Protein AF-A0A8H7WMB4-F1 (afdb_monomer_lite)

Foldseek 3Di:
DDDDDPDDDPDDDDVVNVLVVLLCVQCVDPLNVVVVVVQPVPDQVPRLQHPLQVSQLSSLLQVQDQPDPQFDQDPNDGHHSLRSSQVSSVVSSVVPDDVPDDDDPSSGDDSVNSVVVVVVVCVSCPPHPVNCSRPNDPPPPPCVVVVVPPDDDDDDDDD

pLDDT: mean 74.56, std 19.63, range [31.69, 94.5]

Structure (mmCIF, N/CA/C/O backbone):
data_AF-A0A8H7WMB4-F1
#
_entry.id   AF-A0A8H7WMB4-F1
#
loop_
_atom_site.group_PDB
_atom_site.id
_atom_site.type_symbol
_atom_site.label_atom_id
_atom_site.label_alt_id
_atom_site.label_comp_id
_atom_site.label_asym_id
_atom_site.label_entity_id
_atom_site.label_seq_id
_atom_site.pdbx_PDB_ins_code
_atom_site.Cartn_x
_atom_site.Cartn_y
_atom_site.Cartn_z
_atom_site.occupancy
_atom_site.B_iso_or_equiv
_atom_site.auth_seq_id
_atom_site.auth_comp_id
_atom_site.auth_asym_id
_atom_site.auth_atom_id
_atom_site.pdbx_PDB_model_num
ATOM 1 N N . MET A 1 1 ? -9.852 25.468 -0.067 1.00 38.12 1 MET A N 1
ATOM 2 C CA . MET A 1 1 ? -10.036 25.075 -1.476 1.00 38.12 1 MET A CA 1
ATOM 3 C C . MET A 1 1 ? -10.791 23.767 -1.435 1.00 38.12 1 MET A C 1
ATOM 5 O O . MET A 1 1 ? -10.213 22.753 -1.081 1.00 38.12 1 MET A O 1
ATOM 9 N N . VAL A 1 2 ? -12.114 23.861 -1.551 1.00 36.38 2 VAL A N 1
ATOM 10 C CA . VAL A 1 2 ? -13.023 22.717 -1.484 1.00 36.38 2 VAL A CA 1
ATOM 11 C C . VAL A 1 2 ? -13.205 22.252 -2.921 1.00 36.38 2 VAL A C 1
ATOM 13 O O . VAL A 1 2 ? -13.911 22.902 -3.688 1.00 36.38 2 VAL A O 1
ATOM 16 N N . ASP A 1 3 ? -12.474 21.217 -3.329 1.00 41.56 3 ASP A N 1
ATOM 17 C CA . ASP A 1 3 ? -12.701 20.645 -4.652 1.00 41.56 3 ASP A CA 1
ATOM 18 C C . ASP A 1 3 ? -14.113 20.067 -4.678 1.00 41.56 3 ASP A C 1
ATOM 20 O O . ASP A 1 3 ? -14.533 19.308 -3.802 1.00 41.56 3 ASP A O 1
ATOM 24 N N . SER A 1 4 ? -14.885 20.567 -5.636 1.00 46.41 4 SER A N 1
ATOM 25 C CA . SER A 1 4 ? -16.302 20.284 -5.785 1.00 46.41 4 SER A CA 1
ATOM 26 C C . SER A 1 4 ? -16.500 18.791 -6.019 1.00 46.41 4 SER A C 1
ATOM 28 O O . SER A 1 4 ? -15.896 18.223 -6.927 1.00 46.41 4 SER A O 1
ATOM 30 N N . LEU A 1 5 ? -17.369 18.161 -5.221 1.00 51.50 5 LEU A N 1
ATOM 31 C CA . LEU A 1 5 ? -17.920 16.851 -5.564 1.00 51.50 5 LEU A CA 1
ATOM 32 C C . LEU A 1 5 ? -18.463 16.929 -7.005 1.00 51.50 5 LEU A C 1
ATOM 34 O O . LEU A 1 5 ? -19.188 17.885 -7.309 1.00 51.50 5 LEU A O 1
ATOM 38 N N . PRO A 1 6 ? -18.114 15.992 -7.904 1.00 48.75 6 PRO A N 1
ATOM 39 C CA . PRO A 1 6 ? -18.623 16.021 -9.265 1.00 48.75 6 PRO A CA 1
ATOM 40 C C . PRO A 1 6 ? -20.156 15.962 -9.252 1.00 48.75 6 PRO A C 1
ATOM 42 O O . PRO A 1 6 ? -20.776 15.192 -8.516 1.00 48.75 6 PRO A O 1
ATOM 45 N N . SER A 1 7 ? -20.752 16.866 -10.030 1.00 48.06 7 SER A N 1
ATOM 46 C CA . SER A 1 7 ? -22.182 17.165 -10.035 1.00 48.06 7 SER A CA 1
ATOM 47 C C . SER A 1 7 ? -23.039 15.932 -10.344 1.00 48.06 7 SER A C 1
ATOM 49 O O . SER A 1 7 ? -22.764 15.172 -11.273 1.00 48.06 7 SER A O 1
ATOM 51 N N . ILE A 1 8 ? -24.097 15.771 -9.550 1.00 46.72 8 ILE A N 1
ATOM 52 C CA . ILE A 1 8 ? -25.089 14.691 -9.564 1.00 46.72 8 ILE A CA 1
ATOM 53 C C . ILE A 1 8 ? -25.944 14.692 -10.841 1.00 46.72 8 ILE A C 1
ATOM 55 O O . ILE A 1 8 ? -27.116 15.051 -10.825 1.00 46.72 8 ILE A O 1
ATOM 59 N N . ASN A 1 9 ? -25.387 14.230 -11.957 1.00 44.47 9 ASN A N 1
ATOM 60 C CA . ASN A 1 9 ? -26.158 13.973 -13.174 1.00 44.47 9 ASN A CA 1
ATOM 61 C C . ASN A 1 9 ? -26.518 12.489 -13.295 1.00 44.47 9 ASN A C 1
ATOM 63 O O . ASN A 1 9 ? -25.970 11.798 -14.141 1.00 44.47 9 ASN A O 1
ATOM 67 N N . GLY A 1 10 ? -27.436 12.012 -12.445 1.00 51.31 10 GLY A N 1
ATOM 68 C CA . GLY A 1 10 ? -28.376 10.904 -12.715 1.00 51.31 10 GLY A CA 1
ATOM 69 C C . GLY A 1 10 ? -27.871 9.561 -13.275 1.00 51.31 10 GLY A C 1
ATOM 70 O O . GLY A 1 10 ? -28.698 8.742 -13.664 1.00 51.31 10 GLY A O 1
ATOM 71 N N . GLN A 1 11 ? -26.568 9.309 -13.343 1.00 44.34 11 GLN A N 1
ATOM 72 C CA . GLN A 1 11 ? -25.964 8.060 -13.800 1.00 44.34 11 GLN A CA 1
ATOM 73 C C . GLN A 1 11 ? -25.284 7.422 -12.589 1.00 44.34 11 GLN A C 1
ATOM 75 O O . GLN A 1 11 ? -24.492 8.071 -11.908 1.00 44.34 11 GLN A O 1
ATOM 80 N N . GLY A 1 12 ? -25.647 6.179 -12.265 1.00 46.88 12 GLY A N 1
ATOM 81 C CA . GLY A 1 12 ? -25.029 5.459 -11.155 1.00 46.88 12 GLY A CA 1
ATOM 82 C C . GLY A 1 12 ? -23.519 5.362 -11.365 1.00 46.88 12 GLY A C 1
ATOM 83 O O . GLY A 1 12 ? -23.076 4.973 -12.442 1.00 46.88 12 GLY A O 1
ATOM 84 N N . TYR A 1 13 ? -22.734 5.721 -10.349 1.00 50.34 13 TYR A N 1
ATOM 85 C CA . TYR A 1 13 ? -21.289 5.510 -10.375 1.00 50.34 13 TYR A CA 1
ATOM 86 C C . TYR A 1 13 ? -21.004 4.015 -10.532 1.00 50.34 13 TYR A C 1
ATOM 88 O O . TYR A 1 13 ? -21.548 3.199 -9.779 1.00 50.34 13 TYR A O 1
ATOM 96 N N . SER A 1 14 ? -20.147 3.637 -11.483 1.00 65.44 14 SER A N 1
ATOM 97 C CA . SER A 1 14 ? -19.627 2.273 -11.487 1.00 65.44 14 SER A CA 1
ATOM 98 C C . SER A 1 14 ? -18.733 2.090 -10.252 1.00 65.44 14 SER A C 1
ATOM 100 O O . SER A 1 14 ? -18.120 3.043 -9.763 1.00 65.44 14 SER A O 1
ATOM 102 N N . MET A 1 15 ? -18.627 0.867 -9.719 1.00 56.16 15 MET A N 1
ATOM 103 C CA . MET A 1 15 ? -17.720 0.613 -8.585 1.00 56.16 15 MET A CA 1
ATOM 104 C C . MET A 1 15 ? -16.272 1.024 -8.903 1.00 56.16 15 MET A C 1
ATOM 106 O O . MET A 1 15 ? -15.549 1.451 -8.008 1.00 56.16 15 MET A O 1
ATOM 110 N N . GLN A 1 16 ? -15.868 0.956 -10.176 1.00 62.78 16 GLN A N 1
ATOM 111 C CA . GLN A 1 16 ? -14.539 1.361 -10.637 1.00 62.78 16 GLN A CA 1
ATOM 112 C C . GLN A 1 16 ? -14.324 2.880 -10.513 1.00 62.78 16 GLN A C 1
ATOM 114 O O . GLN A 1 16 ? -13.263 3.319 -10.053 1.00 62.78 16 GLN A O 1
ATOM 119 N N . ASP A 1 17 ? -15.347 3.684 -10.812 1.00 70.00 17 ASP A N 1
ATOM 120 C CA . ASP A 1 17 ? -15.293 5.146 -10.672 1.00 70.00 17 ASP A CA 1
ATOM 121 C C . ASP A 1 17 ? -15.145 5.554 -9.200 1.00 70.00 17 ASP A C 1
ATOM 123 O O . ASP A 1 17 ? -14.322 6.404 -8.855 1.00 70.00 17 ASP A O 1
ATOM 127 N N . MET A 1 18 ? -15.868 4.873 -8.303 1.00 72.75 18 MET A N 1
ATOM 128 C CA . MET A 1 18 ? -15.763 5.099 -6.859 1.00 72.75 18 MET A CA 1
ATOM 129 C C . MET A 1 18 ? -14.394 4.709 -6.292 1.00 72.75 18 MET A C 1
ATOM 131 O O . MET A 1 18 ? -13.856 5.422 -5.438 1.00 72.75 18 MET A O 1
ATOM 135 N N . THR A 1 19 ? -13.804 3.604 -6.759 1.00 76.75 19 THR A N 1
ATOM 136 C CA . THR A 1 19 ? -12.452 3.207 -6.331 1.00 76.75 19 THR A CA 1
ATOM 137 C C . THR A 1 19 ? -11.389 4.190 -6.803 1.00 76.75 19 THR A C 1
ATOM 139 O O . THR A 1 19 ? -10.479 4.506 -6.039 1.00 76.75 19 THR A O 1
ATOM 142 N N . THR A 1 20 ? -11.537 4.730 -8.016 1.00 80.94 20 THR A N 1
ATOM 143 C CA . THR A 1 20 ? -10.612 5.722 -8.581 1.00 80.94 20 THR A CA 1
ATOM 144 C C . THR A 1 20 ? -10.664 7.027 -7.792 1.00 80.94 20 THR A C 1
ATOM 146 O O . THR A 1 20 ? -9.636 7.498 -7.315 1.00 80.94 20 THR A O 1
ATOM 149 N N . TYR A 1 21 ? -11.866 7.549 -7.533 1.00 81.44 21 TYR A N 1
ATOM 150 C CA . TYR A 1 21 ? -12.043 8.752 -6.715 1.00 81.44 21 TYR A CA 1
ATOM 151 C C . TYR A 1 21 ? -11.465 8.596 -5.298 1.00 81.44 21 TYR A C 1
ATOM 153 O O . TYR A 1 21 ? -10.800 9.489 -4.765 1.00 81.44 21 TYR A O 1
ATOM 161 N N . THR A 1 22 ? -11.698 7.437 -4.679 1.00 83.94 22 THR A N 1
ATOM 162 C CA . THR A 1 22 ? -11.192 7.148 -3.331 1.00 83.94 22 THR A CA 1
ATOM 163 C C . THR A 1 22 ? -9.667 7.041 -3.324 1.00 83.94 22 THR A C 1
ATOM 165 O O . THR A 1 22 ? -9.019 7.565 -2.417 1.00 83.94 22 THR A O 1
ATOM 168 N N . TYR A 1 23 ? -9.084 6.417 -4.352 1.00 88.81 23 TYR A N 1
ATOM 169 C CA . TYR A 1 23 ? -7.637 6.362 -4.551 1.00 88.81 23 TYR A CA 1
ATOM 170 C C . TYR A 1 23 ? -7.034 7.769 -4.634 1.00 88.81 23 TYR A C 1
ATOM 172 O O . TYR A 1 23 ? -6.122 8.081 -3.867 1.00 88.81 23 TYR A O 1
ATOM 180 N N . ASP A 1 24 ? -7.586 8.634 -5.488 1.00 87.44 24 ASP A N 1
ATOM 181 C CA . ASP A 1 24 ? -7.106 10.008 -5.662 1.00 87.44 24 ASP A CA 1
ATOM 182 C C . ASP A 1 24 ? -7.226 10.813 -4.362 1.00 87.44 24 ASP A C 1
ATOM 184 O O . ASP A 1 24 ? -6.305 11.538 -3.984 1.00 87.44 24 ASP A O 1
ATOM 188 N N . THR A 1 25 ? -8.312 10.616 -3.610 1.00 87.94 25 THR A N 1
ATOM 189 C CA . THR A 1 25 ? -8.517 11.252 -2.300 1.00 87.94 25 THR A CA 1
ATOM 190 C C . THR A 1 25 ? -7.464 10.814 -1.275 1.00 87.94 25 THR A C 1
ATOM 192 O O . THR A 1 25 ? -6.919 11.643 -0.543 1.00 87.94 25 THR A O 1
ATOM 195 N N . ILE A 1 26 ? -7.140 9.518 -1.212 1.00 87.56 26 ILE A N 1
ATOM 196 C CA . ILE A 1 26 ? -6.126 8.987 -0.288 1.00 87.56 26 ILE A CA 1
ATOM 197 C C . ILE A 1 26 ? -4.739 9.504 -0.666 1.00 87.56 26 ILE A C 1
ATOM 199 O O . ILE A 1 26 ? -4.020 10.016 0.197 1.00 87.56 26 ILE A O 1
ATOM 203 N N . VAL A 1 27 ? -4.372 9.397 -1.945 1.00 88.56 27 VAL A N 1
ATOM 204 C CA . VAL A 1 27 ? -3.054 9.800 -2.452 1.00 88.56 27 VAL A CA 1
ATOM 205 C C . VAL A 1 27 ? -2.863 11.319 -2.373 1.00 88.56 27 VAL A C 1
ATOM 207 O O . VAL A 1 27 ? -1.770 11.796 -2.067 1.00 88.56 27 VAL A O 1
ATOM 210 N N . GLY A 1 28 ? -3.936 12.084 -2.569 1.00 88.19 28 GLY A N 1
ATOM 211 C CA . GLY A 1 28 ? -3.973 13.537 -2.419 1.00 88.19 28 GLY A CA 1
ATOM 212 C C . GLY A 1 28 ? -3.975 14.030 -0.968 1.00 88.19 28 GLY A C 1
ATOM 213 O O . GLY A 1 28 ? -3.791 15.222 -0.728 1.00 88.19 28 GLY A O 1
ATOM 214 N N . SER A 1 29 ? -4.166 13.150 0.019 1.00 88.75 29 SER A N 1
ATOM 215 C CA . SER A 1 29 ? -4.256 13.568 1.418 1.00 88.75 29 SER A CA 1
ATOM 216 C C . SER A 1 29 ? -2.905 14.048 1.970 1.00 88.75 29 SER A C 1
ATOM 218 O O . SER A 1 29 ? -1.866 13.412 1.787 1.00 88.75 29 SER A O 1
ATOM 220 N N . ILE A 1 30 ? -2.925 15.149 2.730 1.00 89.62 30 ILE A N 1
ATOM 221 C CA . ILE A 1 30 ? -1.750 15.687 3.441 1.00 89.62 30 ILE A CA 1
ATOM 222 C C . ILE A 1 30 ? -0.984 14.622 4.250 1.00 89.62 30 ILE A C 1
ATOM 224 O O . ILE A 1 30 ? 0.243 14.568 4.121 1.00 89.62 30 ILE A O 1
ATOM 228 N N . PRO A 1 31 ? -1.629 13.758 5.068 1.00 89.62 31 PRO A N 1
ATOM 229 C CA . PRO A 1 31 ? -0.896 12.736 5.815 1.00 89.62 31 PRO A CA 1
ATOM 230 C C . PRO A 1 31 ? -0.169 11.742 4.901 1.00 89.62 31 PRO A C 1
ATOM 232 O O . PRO A 1 31 ? 0.976 11.384 5.187 1.00 89.62 31 PRO A O 1
ATOM 235 N N . TYR A 1 32 ? -0.785 11.332 3.789 1.00 90.12 32 TYR A N 1
ATOM 236 C CA . TYR A 1 32 ? -0.158 10.409 2.846 1.00 90.12 32 TYR A CA 1
ATOM 237 C C . TYR A 1 32 ? 0.996 11.061 2.083 1.00 90.12 32 TYR A C 1
ATOM 239 O O . TYR A 1 32 ? 2.075 10.478 1.989 1.00 90.12 32 TYR A O 1
ATOM 247 N N . GLN A 1 33 ? 0.826 12.296 1.609 1.00 90.94 33 GLN A N 1
ATOM 248 C CA . GLN A 1 33 ? 1.901 13.038 0.948 1.00 90.94 33 GLN A CA 1
ATOM 249 C C . GLN A 1 33 ? 3.098 13.241 1.881 1.00 90.94 33 GLN A C 1
ATOM 251 O O . GLN A 1 33 ? 4.233 12.968 1.498 1.00 90.94 33 GLN A O 1
ATOM 256 N N . ALA A 1 34 ? 2.865 13.639 3.136 1.00 89.75 34 ALA A N 1
ATOM 257 C CA . ALA A 1 34 ? 3.930 13.788 4.126 1.00 89.75 34 ALA A CA 1
ATOM 258 C C . ALA A 1 34 ? 4.659 12.462 4.403 1.00 89.75 34 ALA A C 1
ATOM 260 O O . ALA A 1 34 ? 5.878 12.450 4.593 1.00 89.75 34 ALA A O 1
ATOM 261 N N . TYR A 1 35 ? 3.926 11.346 4.415 1.00 90.69 35 TYR A N 1
ATOM 262 C CA . TYR A 1 35 ? 4.496 10.007 4.508 1.00 90.69 35 TYR A CA 1
ATOM 263 C C . TYR A 1 35 ? 5.382 9.67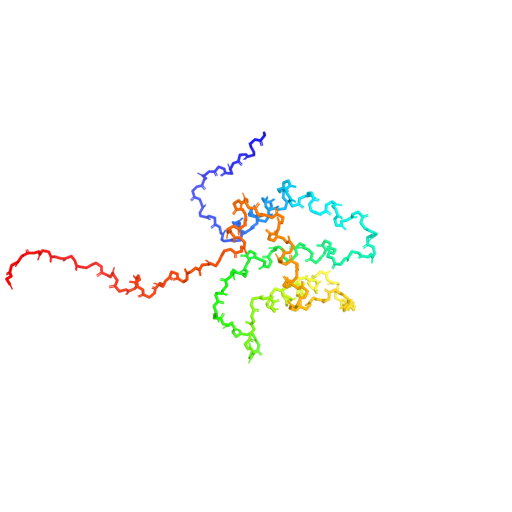5 3.295 1.00 90.69 35 TYR A C 1
ATOM 265 O O . TYR A 1 35 ? 6.548 9.313 3.485 1.00 90.69 35 TYR A O 1
ATOM 273 N N . ARG A 1 36 ? 4.878 9.871 2.067 1.00 90.81 36 ARG A N 1
ATOM 274 C CA . ARG A 1 36 ? 5.627 9.615 0.826 1.00 90.81 36 ARG A CA 1
ATOM 275 C C . ARG A 1 36 ? 6.874 10.485 0.725 1.00 90.81 36 ARG A C 1
ATOM 277 O O . ARG A 1 36 ? 7.941 9.952 0.452 1.00 90.81 36 ARG A O 1
ATOM 284 N N . THR A 1 37 ? 6.801 11.773 1.058 1.00 88.75 37 THR A N 1
ATOM 285 C CA . THR A 1 37 ? 7.969 12.673 1.056 1.00 88.75 37 THR A CA 1
ATOM 286 C C . THR A 1 37 ? 9.077 12.185 1.991 1.00 88.75 37 THR A C 1
ATOM 288 O O . THR A 1 37 ? 10.247 12.197 1.619 1.00 88.75 37 THR A O 1
ATOM 291 N N . ARG A 1 38 ? 8.732 11.693 3.190 1.00 84.88 38 ARG A N 1
ATOM 292 C CA . ARG A 1 38 ? 9.713 11.143 4.150 1.00 84.88 38 ARG A CA 1
ATOM 293 C C . ARG A 1 38 ? 10.295 9.797 3.718 1.00 84.88 38 ARG A C 1
ATOM 295 O O . ARG A 1 38 ? 11.374 9.427 4.170 1.00 84.88 38 ARG A O 1
ATOM 302 N N . HIS A 1 39 ? 9.555 9.020 2.931 1.00 79.25 39 HIS A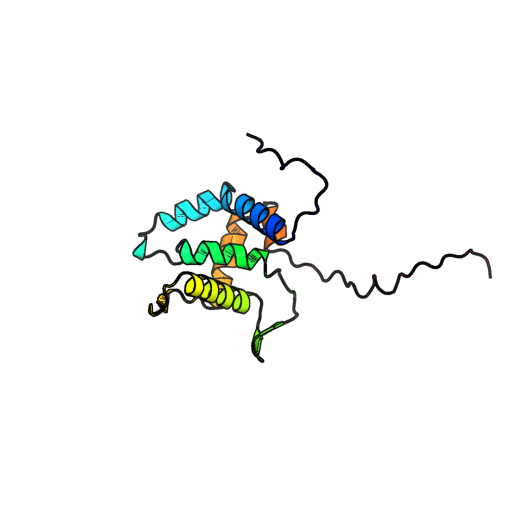 N 1
ATOM 303 C CA . HIS A 1 39 ? 10.025 7.736 2.409 1.00 79.25 39 HIS A CA 1
ATOM 304 C C . HIS A 1 39 ? 10.859 7.893 1.135 1.00 79.25 39 HIS A C 1
ATOM 306 O O . HIS A 1 39 ? 11.850 7.184 0.990 1.00 79.25 39 HIS A O 1
ATOM 312 N N . ASN A 1 40 ? 10.515 8.858 0.283 1.00 75.44 40 ASN A N 1
ATOM 313 C CA . ASN A 1 40 ? 11.204 9.158 -0.972 1.00 75.44 40 ASN A CA 1
ATOM 314 C C . ASN A 1 40 ? 12.446 10.046 -0.786 1.00 75.44 40 ASN A C 1
ATOM 316 O O . ASN A 1 40 ? 13.212 10.214 -1.724 1.00 75.44 40 ASN A O 1
ATOM 320 N N . SER A 1 41 ? 12.671 10.616 0.404 1.00 65.56 41 SER A N 1
ATOM 321 C CA . SER A 1 41 ? 13.914 11.338 0.721 1.00 65.56 41 SER A CA 1
ATOM 322 C C . SER A 1 41 ? 15.114 10.413 0.965 1.00 65.56 41 SER A C 1
ATOM 324 O O . SER A 1 41 ? 16.222 10.896 1.188 1.00 65.56 41 SER A O 1
ATOM 326 N N . LYS A 1 42 ? 14.894 9.094 0.996 1.00 62.59 42 LYS A N 1
ATOM 327 C CA . LYS A 1 42 ? 15.957 8.085 0.920 1.00 62.59 42 LYS A CA 1
ATOM 328 C C . LYS A 1 42 ? 16.302 7.870 -0.552 1.00 62.59 42 LYS A C 1
ATOM 330 O O . LYS A 1 42 ? 15.428 8.061 -1.392 1.00 62.59 42 LYS A O 1
ATOM 335 N N . ASP A 1 43 ? 17.548 7.510 -0.853 1.00 65.19 43 ASP A N 1
ATOM 336 C CA . ASP A 1 43 ? 18.009 7.315 -2.233 1.00 65.19 43 ASP A CA 1
ATOM 337 C C . ASP A 1 43 ? 16.999 6.464 -3.027 1.00 65.19 43 ASP A C 1
ATOM 339 O O . ASP A 1 43 ? 16.494 5.457 -2.523 1.00 65.19 43 ASP A O 1
ATOM 343 N N . VAL A 1 44 ? 16.657 6.891 -4.247 1.00 61.81 44 VAL A N 1
ATOM 344 C CA . VAL A 1 44 ? 15.586 6.284 -5.062 1.00 61.81 44 VAL A CA 1
ATOM 345 C C . VAL A 1 44 ? 15.872 4.800 -5.310 1.00 61.81 44 VAL A C 1
ATOM 347 O O . VAL A 1 44 ? 14.950 3.987 -5.356 1.00 61.81 44 VAL A O 1
ATOM 350 N N . ASN A 1 45 ? 17.155 4.438 -5.378 1.00 61.72 45 ASN A N 1
ATOM 351 C CA . ASN A 1 45 ? 17.620 3.062 -5.555 1.00 61.72 45 ASN A CA 1
ATOM 352 C C . ASN A 1 45 ? 17.523 2.201 -4.280 1.00 61.72 45 ASN A C 1
ATOM 354 O O . ASN A 1 45 ? 17.609 0.978 -4.359 1.00 61.72 45 ASN A O 1
ATOM 358 N N . GLU A 1 46 ? 17.319 2.811 -3.111 1.00 67.50 46 GLU A N 1
ATOM 359 C CA . GLU A 1 46 ? 17.173 2.128 -1.817 1.00 67.50 46 GLU A CA 1
ATOM 360 C C . GLU A 1 46 ? 15.720 2.111 -1.313 1.00 67.50 46 GLU A C 1
ATOM 362 O O . GLU A 1 46 ? 15.420 1.599 -0.226 1.00 67.50 46 GLU A O 1
ATOM 367 N N . ALA A 1 47 ? 14.786 2.670 -2.088 1.00 78.31 47 ALA A N 1
ATOM 368 C CA . ALA A 1 47 ? 13.386 2.731 -1.710 1.00 78.31 47 ALA A CA 1
ATOM 369 C C . ALA A 1 47 ? 12.781 1.318 -1.607 1.00 78.31 47 ALA A C 1
ATOM 371 O O . ALA A 1 47 ? 12.637 0.593 -2.587 1.00 78.31 47 ALA A O 1
ATOM 372 N N . ILE A 1 48 ? 12.358 0.930 -0.399 1.00 84.56 48 ILE A N 1
ATOM 373 C CA . ILE A 1 48 ? 11.719 -0.374 -0.133 1.00 84.56 48 ILE A CA 1
ATOM 374 C C . ILE A 1 48 ? 10.310 -0.447 -0.763 1.00 84.56 48 ILE A C 1
ATOM 376 O O . ILE A 1 48 ? 9.852 -1.525 -1.151 1.00 84.56 48 ILE A O 1
ATOM 380 N N . TRP A 1 49 ? 9.628 0.697 -0.889 1.00 90.31 49 TRP A N 1
ATOM 381 C CA . TRP A 1 49 ? 8.290 0.845 -1.486 1.00 90.31 49 TRP A CA 1
ATOM 382 C C . TRP A 1 49 ? 8.296 1.941 -2.568 1.00 90.31 49 TRP A C 1
ATOM 384 O O . TRP A 1 49 ? 7.751 3.031 -2.347 1.00 90.31 49 TRP A O 1
ATOM 394 N N . PRO A 1 50 ? 8.956 1.682 -3.716 1.00 91.00 50 PRO A N 1
ATOM 395 C CA . PRO A 1 50 ? 8.976 2.600 -4.850 1.00 91.00 50 PRO A CA 1
ATOM 396 C C . PRO A 1 50 ? 7.567 2.768 -5.428 1.00 91.00 50 PRO A C 1
ATOM 398 O O . PRO A 1 50 ? 6.699 1.919 -5.213 1.00 91.00 50 PRO A O 1
ATOM 401 N N . ASP A 1 51 ? 7.333 3.839 -6.186 1.00 90.50 51 ASP A N 1
ATOM 402 C CA . ASP A 1 51 ? 5.990 4.200 -6.670 1.00 90.50 51 ASP A CA 1
ATOM 403 C C . ASP A 1 51 ? 5.331 3.094 -7.512 1.00 90.50 51 ASP A C 1
ATOM 405 O O . ASP A 1 51 ? 4.129 2.861 -7.384 1.00 90.50 51 ASP A O 1
ATOM 409 N N . ILE A 1 52 ? 6.123 2.338 -8.286 1.00 90.44 5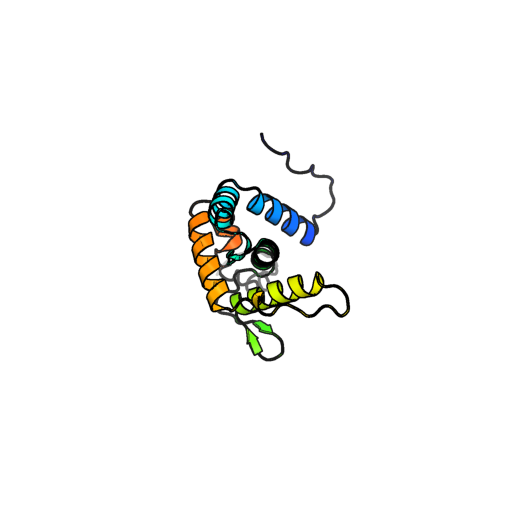2 ILE A N 1
ATOM 410 C CA . ILE A 1 52 ? 5.649 1.187 -9.076 1.00 90.44 52 ILE A CA 1
ATOM 411 C C . ILE A 1 52 ? 5.055 0.060 -8.213 1.00 90.44 52 ILE A C 1
ATOM 413 O O . ILE A 1 52 ? 4.261 -0.736 -8.699 1.00 90.44 52 ILE A O 1
ATOM 417 N N . ILE A 1 53 ? 5.411 0.003 -6.926 1.00 93.38 53 ILE A N 1
ATOM 418 C CA . ILE A 1 53 ? 4.872 -0.944 -5.940 1.00 93.38 53 ILE A CA 1
ATOM 419 C C . ILE A 1 53 ? 3.809 -0.267 -5.071 1.00 93.38 53 ILE A C 1
ATOM 421 O O . ILE A 1 53 ? 2.786 -0.875 -4.758 1.00 93.38 53 ILE A O 1
ATOM 425 N N . GLU A 1 54 ? 4.033 0.986 -4.680 1.00 94.12 54 GLU A N 1
ATOM 426 C CA . GLU A 1 54 ? 3.136 1.725 -3.793 1.00 94.12 54 GLU A CA 1
ATOM 427 C C . GLU A 1 54 ? 1.762 1.965 -4.428 1.00 94.12 54 GLU A C 1
ATOM 429 O O . GLU A 1 54 ? 0.733 1.696 -3.807 1.00 94.12 54 GLU A O 1
ATOM 434 N N . ALA A 1 55 ? 1.729 2.427 -5.680 1.00 92.31 55 ALA A N 1
ATOM 435 C CA . ALA A 1 55 ? 0.482 2.700 -6.386 1.00 92.31 55 ALA A CA 1
ATOM 436 C C . ALA A 1 55 ? -0.431 1.457 -6.475 1.00 92.31 55 ALA A C 1
ATOM 438 O O . ALA A 1 55 ? -1.585 1.536 -6.036 1.00 92.31 55 ALA A O 1
ATOM 439 N N . PRO A 1 56 ? 0.035 0.284 -6.959 1.00 93.25 56 PRO A N 1
ATOM 440 C CA . PRO A 1 56 ? -0.799 -0.914 -6.957 1.00 93.25 56 PRO A CA 1
ATOM 441 C C . PRO A 1 56 ? -1.085 -1.448 -5.549 1.00 93.25 56 PRO A C 1
ATOM 443 O O . PRO A 1 56 ? -2.127 -2.068 -5.354 1.00 93.25 56 PRO A O 1
ATOM 446 N N . PHE A 1 57 ? -0.233 -1.192 -4.551 1.00 94.44 57 PHE A N 1
ATOM 447 C CA . PHE A 1 57 ? -0.528 -1.555 -3.163 1.00 94.44 57 PHE A CA 1
ATOM 448 C C . PHE A 1 57 ? -1.759 -0.801 -2.622 1.00 94.44 57 PHE A C 1
ATOM 450 O O . PHE A 1 57 ? -2.634 -1.428 -2.022 1.00 94.44 57 PHE A O 1
ATOM 457 N N . ILE A 1 58 ? -1.875 0.514 -2.853 1.00 92.12 58 ILE A N 1
ATOM 458 C CA . ILE A 1 58 ? -3.046 1.294 -2.407 1.00 92.12 58 ILE A CA 1
ATOM 459 C C . ILE A 1 58 ? -4.312 0.853 -3.150 1.00 92.12 58 ILE A C 1
ATOM 461 O O . ILE A 1 58 ? -5.352 0.669 -2.517 1.00 92.12 58 ILE A O 1
ATOM 465 N N . LYS A 1 59 ? -4.221 0.593 -4.461 1.00 91.19 59 LYS A N 1
ATOM 466 C CA . LYS A 1 59 ? -5.339 0.023 -5.236 1.00 91.19 59 LYS A CA 1
ATOM 467 C C . LYS A 1 59 ? -5.789 -1.325 -4.672 1.00 91.19 59 LYS A C 1
ATOM 469 O O . LYS A 1 59 ? -6.971 -1.516 -4.401 1.00 91.19 59 LYS A O 1
ATOM 474 N N . ALA A 1 60 ? -4.844 -2.216 -4.374 1.00 91.62 60 ALA A N 1
ATOM 475 C CA . ALA A 1 60 ? -5.138 -3.511 -3.769 1.00 91.62 60 ALA A CA 1
ATOM 476 C C . ALA A 1 60 ? -5.818 -3.391 -2.395 1.00 91.62 60 ALA A C 1
ATOM 478 O O . ALA A 1 60 ? -6.657 -4.223 -2.059 1.00 91.62 60 ALA A O 1
ATOM 479 N N . LEU A 1 61 ? -5.481 -2.379 -1.583 1.00 90.00 61 LEU A N 1
ATOM 480 C CA . LEU A 1 61 ? -6.151 -2.157 -0.295 1.00 90.00 61 LEU A CA 1
ATOM 481 C C . LEU A 1 61 ? -7.629 -1.785 -0.447 1.00 90.00 61 LEU A C 1
ATOM 483 O O . LEU A 1 61 ? -8.416 -2.180 0.416 1.00 90.00 61 LEU A O 1
ATOM 487 N N . LEU A 1 62 ? -7.972 -1.047 -1.505 1.00 87.31 62 LEU A N 1
ATOM 488 C CA . LEU A 1 62 ? -9.338 -0.628 -1.827 1.00 87.31 62 LEU A CA 1
ATOM 489 C C . LEU A 1 62 ? -10.152 -1.770 -2.442 1.00 87.31 62 LEU A C 1
ATOM 491 O O . LEU A 1 62 ? -11.305 -1.970 -2.074 1.00 87.31 62 LEU A O 1
ATOM 495 N N . GLU A 1 63 ? -9.547 -2.539 -3.348 1.00 86.25 63 GLU A N 1
ATOM 496 C CA . GLU A 1 63 ? -10.222 -3.637 -4.050 1.00 86.25 63 GLU A CA 1
ATOM 497 C C . GLU A 1 63 ? -10.350 -4.912 -3.207 1.00 86.25 63 GLU A C 1
ATOM 499 O O . GLU A 1 63 ? -11.291 -5.686 -3.380 1.00 86.25 63 GLU A O 1
ATOM 504 N N . ILE A 1 64 ? -9.403 -5.152 -2.295 1.00 86.00 64 ILE A N 1
ATOM 505 C CA . ILE A 1 64 ? -9.380 -6.328 -1.424 1.00 86.00 64 ILE A CA 1
ATOM 506 C C . ILE A 1 64 ? -9.723 -5.855 -0.007 1.00 86.00 64 ILE A C 1
ATOM 508 O O . ILE A 1 64 ? -8.813 -5.580 0.795 1.00 86.00 64 ILE A O 1
ATOM 512 N N . PRO A 1 65 ? -11.020 -5.744 0.340 1.00 79.69 65 PRO A N 1
ATOM 513 C CA . PRO A 1 65 ? -11.433 -5.250 1.643 1.00 79.69 65 PRO A CA 1
ATOM 514 C C . PRO A 1 65 ? -10.950 -6.180 2.766 1.00 79.69 65 PRO A C 1
ATOM 516 O O . PRO A 1 65 ? -10.534 -7.320 2.519 1.00 79.69 65 PRO A O 1
ATOM 519 N N . PRO A 1 66 ? -10.959 -5.727 4.029 1.00 73.81 66 PRO A N 1
ATOM 520 C CA . PRO A 1 66 ? -10.618 -6.562 5.171 1.00 73.81 66 PRO A CA 1
ATOM 521 C C . PRO A 1 66 ? -11.632 -7.702 5.367 1.00 73.81 66 PRO A C 1
ATOM 523 O O . PRO A 1 66 ? -12.566 -7.619 6.154 1.00 73.81 66 PRO A O 1
ATOM 526 N N . ILE A 1 67 ? -11.413 -8.815 4.675 1.00 66.00 67 ILE A N 1
ATOM 527 C CA . ILE A 1 67 ? -12.126 -10.071 4.909 1.00 66.00 67 ILE A CA 1
ATOM 528 C C . ILE A 1 67 ? -11.694 -10.545 6.295 1.00 66.00 67 ILE A C 1
ATOM 530 O O . ILE A 1 67 ? -10.497 -10.721 6.501 1.00 66.00 67 ILE A O 1
ATOM 534 N N . GLY A 1 68 ? -12.627 -10.688 7.244 1.00 61.97 68 GLY A N 1
ATOM 535 C CA . GLY A 1 68 ? -12.348 -11.032 8.647 1.00 61.97 68 GLY A CA 1
ATOM 536 C C . GLY A 1 68 ? -11.526 -12.322 8.842 1.00 61.97 68 GLY A C 1
ATOM 537 O O . GLY A 1 68 ? -10.363 -12.429 8.474 1.00 61.97 68 GLY A O 1
ATOM 538 N N . ARG A 1 69 ? -12.078 -13.358 9.483 1.00 56.41 69 ARG A N 1
ATOM 539 C CA . ARG A 1 69 ? -11.340 -14.633 9.667 1.00 56.41 69 ARG A CA 1
ATOM 540 C C . ARG A 1 69 ? -11.436 -15.570 8.449 1.00 56.41 69 ARG A C 1
ATOM 542 O O . ARG A 1 69 ? -10.762 -16.599 8.404 1.00 56.41 69 ARG A O 1
ATOM 549 N N . ARG A 1 70 ? -12.280 -15.241 7.466 1.00 57.19 70 ARG A N 1
ATOM 550 C CA . ARG A 1 70 ? -12.555 -16.096 6.302 1.00 57.19 70 ARG A CA 1
ATOM 551 C C . ARG A 1 70 ? -11.409 -15.980 5.289 1.00 57.19 70 ARG A C 1
ATOM 553 O O . ARG A 1 70 ? -11.061 -14.887 4.860 1.00 57.19 70 ARG A O 1
ATOM 560 N N . LYS A 1 71 ? -10.797 -17.113 4.943 1.00 63.94 71 LYS A N 1
ATOM 561 C CA . LYS A 1 71 ? -9.745 -17.211 3.919 1.00 63.94 71 LYS A CA 1
ATOM 562 C C . LYS A 1 71 ? -10.405 -17.386 2.553 1.00 6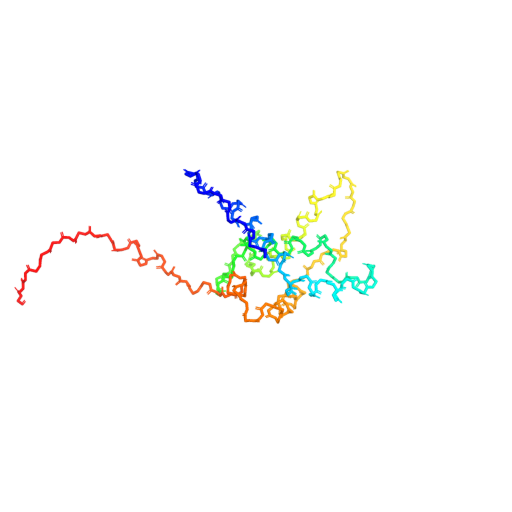3.94 71 LYS A C 1
ATOM 564 O O . LYS A 1 71 ? -11.360 -18.153 2.452 1.00 63.94 71 LYS A O 1
ATOM 569 N N . GLN A 1 72 ? -9.894 -16.718 1.524 1.00 60.72 72 GLN A N 1
ATOM 570 C CA . GLN A 1 72 ? -10.353 -16.937 0.154 1.00 60.72 72 GLN A CA 1
ATOM 571 C C . GLN A 1 72 ? -9.535 -18.054 -0.500 1.00 60.72 72 GLN A C 1
ATOM 573 O O . GLN A 1 72 ? -8.341 -18.209 -0.238 1.00 60.72 72 GLN A O 1
ATOM 578 N N . SER A 1 73 ? -10.187 -18.850 -1.344 1.00 56.38 73 SER A N 1
ATOM 579 C CA . SER A 1 73 ? -9.513 -19.809 -2.218 1.00 56.38 73 SER A CA 1
ATOM 580 C C . SER A 1 73 ? -8.864 -19.042 -3.373 1.00 56.38 73 SER A C 1
ATOM 582 O O . SER A 1 73 ? -9.573 -18.448 -4.179 1.00 56.38 73 SER A O 1
ATOM 584 N N . CYS A 1 74 ? -7.538 -19.070 -3.475 1.00 58.16 74 CYS A N 1
ATOM 585 C CA . CYS A 1 74 ? -6.793 -18.556 -4.620 1.00 58.16 74 CYS A CA 1
ATOM 586 C C . CYS A 1 74 ? -5.917 -19.684 -5.175 1.00 58.16 74 CYS A C 1
ATOM 588 O O . CYS A 1 74 ? -5.094 -20.244 -4.451 1.00 58.16 74 CYS A O 1
ATOM 590 N N . GLN A 1 75 ? -6.135 -20.058 -6.442 1.00 59.41 75 GLN A N 1
ATOM 591 C CA . GLN A 1 75 ? -5.379 -21.109 -7.144 1.00 59.41 75 GLN A CA 1
ATOM 592 C C . GLN A 1 75 ? -5.295 -22.449 -6.376 1.00 59.41 75 GLN A C 1
ATOM 594 O O . GLN A 1 75 ? -4.244 -23.079 -6.303 1.00 59.41 75 GLN A O 1
ATOM 599 N N . GLY A 1 76 ? -6.396 -22.874 -5.745 1.00 63.69 76 GLY A N 1
ATOM 600 C CA . GLY A 1 76 ? -6.451 -24.121 -4.966 1.00 63.69 76 GLY A CA 1
ATOM 601 C C . GLY A 1 76 ? -5.802 -24.050 -3.575 1.00 63.69 76 GLY A C 1
ATOM 602 O O . GLY A 1 76 ? -5.825 -25.036 -2.841 1.00 63.69 76 GLY A O 1
ATOM 603 N N . LYS A 1 77 ? -5.264 -22.890 -3.171 1.00 69.62 77 LYS A N 1
ATOM 604 C CA . LYS A 1 77 ? -4.696 -22.638 -1.841 1.00 69.62 77 LYS A CA 1
ATOM 605 C C . LYS A 1 77 ? -5.559 -21.641 -1.065 1.00 69.62 77 LYS A C 1
ATOM 607 O O . LYS A 1 77 ? -6.109 -20.695 -1.618 1.00 69.62 77 LYS A O 1
ATOM 612 N N . LEU A 1 78 ? -5.669 -21.834 0.248 1.00 66.69 78 LEU A N 1
ATOM 613 C CA . LEU A 1 78 ? -6.286 -20.845 1.133 1.00 66.69 78 LEU A CA 1
ATOM 614 C C . LEU A 1 78 ? -5.330 -19.658 1.308 1.00 66.69 78 LEU A C 1
ATOM 616 O O . LEU A 1 78 ? -4.342 -19.781 2.035 1.00 66.69 78 LEU A O 1
ATOM 620 N N . CYS A 1 79 ? -5.641 -18.526 0.677 1.00 73.94 79 CYS A N 1
ATOM 621 C CA . CYS A 1 79 ? -4.850 -17.299 0.738 1.00 73.94 79 CYS A CA 1
ATOM 622 C C . CYS A 1 79 ? -5.531 -16.251 1.632 1.00 73.94 79 CYS A C 1
ATOM 624 O O . CYS A 1 79 ? -6.744 -16.035 1.580 1.00 73.94 79 CYS A O 1
ATOM 626 N N . GLY A 1 80 ? -4.750 -15.608 2.499 1.00 84.56 80 GLY A N 1
ATOM 627 C CA . GLY A 1 80 ? -5.207 -14.469 3.300 1.00 84.56 80 GLY A CA 1
ATOM 628 C C . GLY A 1 80 ? -5.114 -13.145 2.535 1.00 84.56 80 GLY A C 1
ATOM 629 O O . GLY A 1 80 ? -4.376 -13.044 1.559 1.00 84.56 80 GLY A O 1
ATOM 630 N N . ARG A 1 81 ? -5.780 -12.090 3.029 1.00 88.31 81 ARG A N 1
ATOM 631 C CA . ARG A 1 81 ? -5.774 -10.741 2.420 1.00 88.31 81 ARG A CA 1
ATOM 632 C C . ARG A 1 81 ? -4.382 -10.257 2.003 1.00 88.31 81 ARG A C 1
ATOM 634 O O . ARG A 1 81 ? -4.188 -9.811 0.883 1.00 88.31 81 ARG A O 1
ATOM 641 N N . ASN A 1 82 ? -3.393 -10.392 2.882 1.00 91.12 82 ASN A N 1
ATOM 642 C CA . ASN A 1 82 ? -2.045 -9.879 2.615 1.00 91.12 82 ASN A CA 1
ATOM 643 C C . ASN A 1 82 ? -1.285 -10.704 1.562 1.00 91.12 82 ASN A C 1
ATOM 645 O O . ASN A 1 82 ? -0.359 -10.192 0.943 1.00 91.12 82 ASN A O 1
ATOM 649 N N . GLU A 1 83 ? -1.653 -11.973 1.363 1.00 90.12 83 GLU A N 1
ATOM 650 C CA . GLU A 1 83 ? -1.124 -12.790 0.262 1.00 90.12 83 GLU A CA 1
ATOM 651 C C . GLU A 1 83 ? -1.768 -12.372 -1.062 1.00 90.12 83 GLU A C 1
ATOM 653 O O . GLU A 1 83 ? -1.070 -12.261 -2.062 1.00 90.12 83 GLU A O 1
ATOM 658 N N . LEU A 1 84 ? -3.066 -12.053 -1.055 1.00 90.31 84 LEU A N 1
ATOM 659 C CA . LEU A 1 84 ? -3.761 -11.536 -2.236 1.00 90.31 84 LEU A CA 1
ATOM 660 C C . LEU A 1 84 ? -3.224 -10.165 -2.661 1.00 90.31 84 LEU A C 1
ATOM 662 O O . LEU A 1 84 ? -2.966 -9.963 -3.840 1.00 90.31 84 LEU A O 1
ATOM 666 N N . ILE A 1 85 ? -2.971 -9.262 -1.709 1.00 92.44 85 ILE A N 1
ATOM 667 C CA . ILE A 1 85 ? -2.346 -7.959 -1.988 1.00 92.44 85 ILE A CA 1
ATOM 668 C C . ILE A 1 85 ? -0.956 -8.144 -2.615 1.00 92.44 85 ILE A C 1
ATOM 670 O O . ILE A 1 85 ? -0.634 -7.490 -3.601 1.00 92.44 85 ILE A O 1
ATOM 674 N N . ALA A 1 86 ? -0.139 -9.059 -2.084 1.00 93.38 86 ALA A N 1
ATOM 675 C CA . ALA A 1 86 ? 1.173 -9.364 -2.656 1.00 93.38 86 ALA A CA 1
ATOM 676 C C . ALA A 1 86 ? 1.078 -9.851 -4.114 1.00 93.38 86 ALA A C 1
ATOM 678 O O . ALA A 1 86 ? 1.834 -9.391 -4.968 1.00 93.38 86 ALA A O 1
ATOM 679 N N . VAL A 1 87 ? 0.130 -10.750 -4.400 1.00 92.25 87 VAL A N 1
ATOM 680 C CA . VAL A 1 87 ? -0.128 -11.246 -5.761 1.00 92.25 87 VAL A CA 1
ATOM 681 C C . VAL A 1 87 ? -0.627 -10.126 -6.673 1.00 92.25 87 VAL A C 1
ATOM 683 O O . VAL A 1 87 ? -0.177 -10.030 -7.811 1.00 92.25 87 VAL A O 1
ATOM 686 N N . TYR A 1 88 ? -1.508 -9.254 -6.178 1.00 93.75 88 TYR A N 1
ATOM 687 C CA . TYR A 1 88 ? -2.021 -8.118 -6.941 1.00 93.75 88 TYR A CA 1
ATOM 688 C C . TYR A 1 88 ? -0.891 -7.191 -7.390 1.00 93.75 88 TYR A C 1
ATOM 690 O O . TYR A 1 88 ? -0.787 -6.879 -8.572 1.00 93.75 88 TYR A O 1
ATOM 698 N N . ILE A 1 89 ? -0.012 -6.798 -6.463 1.00 94.25 89 ILE A N 1
ATOM 699 C CA . ILE A 1 89 ? 1.143 -5.937 -6.755 1.00 94.25 89 ILE A CA 1
ATOM 700 C C . ILE A 1 89 ? 2.018 -6.561 -7.839 1.00 94.25 89 ILE A C 1
ATOM 702 O O . ILE A 1 89 ? 2.406 -5.882 -8.785 1.00 94.25 89 ILE A O 1
ATOM 706 N N . TRP A 1 90 ? 2.306 -7.858 -7.713 1.00 94.50 90 TRP A N 1
ATOM 707 C CA . TRP A 1 90 ? 3.118 -8.566 -8.693 1.00 94.50 90 TRP A CA 1
ATOM 708 C C . TRP A 1 90 ? 2.468 -8.583 -10.077 1.00 94.50 90 TRP A C 1
ATOM 710 O O . TRP A 1 90 ? 3.119 -8.258 -11.064 1.00 94.50 90 TRP A O 1
ATOM 720 N N . ASN A 1 91 ? 1.175 -8.897 -10.156 1.00 93.25 91 ASN A N 1
ATOM 721 C CA . ASN A 1 91 ? 0.447 -8.918 -11.423 1.00 93.25 91 ASN A CA 1
ATOM 722 C C . ASN A 1 91 ? 0.362 -7.525 -12.059 1.00 93.25 91 ASN A C 1
ATOM 724 O O . ASN A 1 91 ? 0.528 -7.399 -13.270 1.00 93.25 91 ASN A O 1
ATOM 728 N N . ALA A 1 92 ? 0.143 -6.484 -11.251 1.00 93.12 92 ALA A N 1
ATOM 729 C CA . ALA A 1 92 ? 0.134 -5.105 -11.719 1.00 93.12 92 ALA A CA 1
ATOM 730 C C . ALA A 1 92 ? 1.500 -4.701 -12.288 1.00 93.12 92 ALA A C 1
ATOM 732 O O . ALA A 1 92 ? 1.549 -4.105 -13.357 1.00 93.12 92 ALA A O 1
ATOM 733 N N . TYR A 1 93 ? 2.599 -5.081 -11.629 1.00 93.69 93 TYR A N 1
ATOM 734 C CA . TYR A 1 93 ? 3.949 -4.875 -12.151 1.00 93.69 93 TYR A CA 1
ATOM 735 C C . TYR A 1 93 ? 4.171 -5.621 -13.472 1.00 93.69 93 TYR A C 1
ATOM 737 O O . TYR A 1 93 ? 4.586 -5.007 -14.451 1.00 93.69 93 TYR A O 1
ATOM 745 N N . LEU A 1 94 ? 3.834 -6.913 -13.543 1.00 92.56 94 LEU A N 1
ATOM 746 C CA . LEU A 1 94 ? 3.973 -7.696 -14.776 1.00 92.56 94 LEU A CA 1
ATOM 747 C C . LEU A 1 94 ? 3.208 -7.082 -15.956 1.00 92.56 94 LEU A C 1
ATOM 749 O O . LEU A 1 94 ? 3.690 -7.138 -17.081 1.00 92.56 94 LEU A O 1
ATOM 753 N N . ALA A 1 95 ? 2.048 -6.473 -15.703 1.00 92.62 95 ALA A N 1
ATOM 754 C CA . ALA A 1 95 ? 1.256 -5.799 -16.729 1.00 92.62 95 ALA A CA 1
ATOM 755 C C . ALA A 1 95 ? 1.911 -4.516 -17.276 1.00 92.62 95 ALA A C 1
ATOM 757 O O . ALA A 1 95 ? 1.516 -4.048 -18.341 1.00 92.62 95 ALA A O 1
ATOM 758 N N . THR A 1 96 ? 2.898 -3.948 -16.572 1.00 91.94 96 THR A N 1
ATOM 759 C CA . THR A 1 96 ? 3.673 -2.791 -17.058 1.00 91.94 96 THR A CA 1
ATOM 760 C C . THR A 1 96 ? 4.824 -3.177 -17.983 1.00 91.94 96 THR A C 1
ATOM 762 O O . THR A 1 96 ? 5.339 -2.316 -18.692 1.00 91.94 96 THR A O 1
ATOM 765 N N . LEU A 1 97 ? 5.229 -4.450 -17.977 1.00 92.31 97 LEU A N 1
ATOM 766 C CA . LEU A 1 97 ? 6.378 -4.927 -18.739 1.00 92.31 97 LEU A CA 1
ATOM 767 C C . LEU A 1 97 ? 6.049 -5.068 -20.222 1.00 92.31 97 LEU A C 1
ATOM 769 O O . LEU A 1 97 ? 4.938 -5.443 -20.610 1.00 92.31 97 LEU A O 1
ATOM 773 N N . MET A 1 98 ? 7.050 -4.827 -21.064 1.00 93.31 98 MET A N 1
ATOM 774 C CA . MET A 1 98 ? 6.922 -5.081 -22.494 1.00 93.31 98 MET A CA 1
ATOM 775 C C . MET A 1 98 ? 6.959 -6.589 -22.793 1.00 93.31 98 MET A C 1
ATOM 777 O O . MET A 1 98 ? 7.597 -7.361 -22.068 1.00 93.31 98 MET A O 1
ATOM 781 N N . PRO A 1 99 ? 6.327 -7.052 -23.888 1.00 91.94 99 PRO A N 1
ATOM 782 C CA . PRO A 1 99 ? 6.424 -8.447 -24.300 1.00 91.94 99 PRO A CA 1
ATOM 783 C C . PRO A 1 99 ? 7.886 -8.897 -24.453 1.00 91.94 99 PRO A C 1
ATOM 785 O O . PRO A 1 99 ? 8.648 -8.319 -25.224 1.00 91.94 99 PRO A O 1
ATOM 788 N N . GLY A 1 100 ? 8.274 -9.946 -23.723 1.00 90.44 100 GLY A N 1
ATOM 789 C CA . GLY A 1 100 ? 9.634 -10.502 -23.743 1.00 90.44 100 GLY A CA 1
ATOM 790 C C . GLY A 1 100 ? 10.610 -9.878 -22.739 1.00 90.44 100 GLY A C 1
ATOM 791 O O . GLY A 1 100 ? 11.724 -10.383 -22.591 1.00 90.44 100 GLY A O 1
ATOM 792 N N . GLU A 1 101 ? 10.204 -8.835 -22.015 1.00 94.12 101 GLU A N 1
ATOM 793 C CA . GLU A 1 101 ? 10.986 -8.276 -20.916 1.00 94.12 101 GLU A CA 1
ATOM 794 C C . GLU A 1 101 ? 11.033 -9.251 -19.731 1.00 94.12 101 GLU A C 1
ATOM 796 O O . GLU A 1 101 ? 10.048 -9.917 -19.394 1.00 94.12 101 GLU A O 1
ATOM 801 N N . ARG A 1 102 ? 12.206 -9.374 -19.100 1.00 93.06 102 ARG A N 1
ATOM 802 C CA . ARG A 1 102 ? 12.370 -10.248 -17.936 1.00 93.06 102 ARG A CA 1
ATOM 803 C C . ARG A 1 102 ? 11.958 -9.496 -16.674 1.00 93.06 102 ARG A C 1
ATOM 805 O O . ARG A 1 102 ? 12.528 -8.441 -16.411 1.00 93.06 102 ARG A O 1
ATOM 812 N N . PRO A 1 103 ? 11.036 -10.045 -15.871 1.00 92.12 103 PRO A N 1
ATOM 813 C CA . PRO A 1 103 ? 10.596 -9.380 -14.660 1.00 92.12 103 PRO A CA 1
ATOM 814 C C . PRO A 1 103 ? 11.714 -9.347 -13.617 1.00 92.12 103 PRO A C 1
ATOM 816 O O . PRO A 1 103 ? 12.382 -10.358 -13.372 1.00 92.12 103 PRO A O 1
ATOM 819 N N . ASP A 1 104 ? 11.876 -8.199 -12.965 1.00 91.19 104 ASP A N 1
ATOM 820 C CA . ASP A 1 104 ? 12.757 -8.072 -11.814 1.00 91.19 104 ASP A CA 1
ATOM 821 C C . ASP A 1 104 ? 12.087 -8.685 -10.576 1.00 91.19 104 ASP A C 1
ATOM 823 O O . ASP A 1 104 ? 11.072 -8.208 -10.065 1.00 91.19 104 ASP A O 1
ATOM 827 N N . MET A 1 105 ? 12.681 -9.764 -10.068 1.00 90.81 105 MET A N 1
ATOM 828 C CA . MET A 1 105 ? 12.184 -10.470 -8.888 1.00 90.81 105 MET A CA 1
ATOM 829 C C . MET A 1 105 ? 12.344 -9.654 -7.599 1.00 90.81 105 MET A C 1
ATOM 831 O O . MET A 1 105 ? 11.662 -9.947 -6.616 1.00 90.81 105 MET A O 1
ATOM 835 N N . SER A 1 106 ? 13.186 -8.613 -7.587 1.00 88.75 106 SER A N 1
ATOM 836 C CA . SER A 1 106 ? 13.338 -7.705 -6.442 1.00 88.75 106 SER A CA 1
ATOM 837 C C . SER A 1 106 ? 12.050 -6.920 -6.132 1.00 88.75 106 SER A C 1
ATOM 839 O O . SER A 1 106 ? 11.826 -6.486 -4.994 1.00 88.75 106 SER A O 1
ATOM 841 N N . ILE A 1 107 ? 11.157 -6.807 -7.122 1.00 89.69 107 ILE A N 1
ATOM 842 C CA . ILE A 1 107 ? 9.857 -6.139 -7.018 1.00 89.69 107 ILE A CA 1
ATOM 843 C C . ILE A 1 107 ? 8.838 -6.982 -6.241 1.00 89.69 107 ILE A C 1
ATOM 845 O O . ILE A 1 107 ? 7.917 -6.431 -5.634 1.00 89.69 107 ILE A O 1
ATOM 849 N N . MET A 1 108 ? 9.006 -8.310 -6.174 1.00 91.56 108 MET A N 1
ATOM 850 C CA . MET A 1 108 ? 8.086 -9.168 -5.425 1.00 91.56 108 MET A CA 1
ATOM 851 C C . MET A 1 108 ? 8.003 -8.757 -3.950 1.00 91.56 108 MET A C 1
ATOM 853 O O . MET A 1 108 ? 9.001 -8.456 -3.288 1.00 91.56 108 MET A O 1
ATOM 857 N N . ARG A 1 109 ? 6.787 -8.773 -3.398 1.00 94.31 109 ARG A N 1
ATOM 858 C CA . ARG A 1 109 ? 6.540 -8.502 -1.979 1.00 94.31 109 ARG A CA 1
ATOM 859 C C . ARG A 1 109 ? 5.948 -9.727 -1.306 1.00 94.31 109 ARG A C 1
ATOM 861 O O . ARG A 1 109 ? 5.054 -10.384 -1.820 1.00 94.31 109 ARG A O 1
ATOM 868 N N . THR A 1 110 ? 6.456 -10.043 -0.123 1.00 93.75 110 THR A N 1
ATOM 869 C CA . THR A 1 110 ? 5.961 -11.149 0.698 1.00 93.75 110 THR A CA 1
ATOM 870 C C . THR A 1 110 ? 4.782 -10.706 1.559 1.00 93.75 110 THR A C 1
ATOM 872 O O . THR A 1 110 ? 4.671 -9.542 1.948 1.00 93.75 110 THR A O 1
ATOM 875 N N . ARG A 1 111 ? 3.959 -11.669 1.993 1.00 92.88 111 ARG A N 1
ATOM 876 C CA . ARG A 1 111 ? 2.892 -11.441 2.984 1.00 92.88 111 ARG A CA 1
ATOM 877 C C . ARG A 1 111 ? 3.376 -10.657 4.212 1.00 92.88 111 ARG A C 1
ATOM 879 O O . ARG A 1 111 ? 2.644 -9.821 4.733 1.00 92.88 111 ARG A O 1
ATOM 886 N N . LYS A 1 112 ? 4.582 -10.950 4.718 1.00 93.19 112 LYS A N 1
ATOM 887 C CA . LYS A 1 112 ? 5.138 -10.286 5.911 1.00 93.19 112 LYS A CA 1
ATOM 888 C C . LYS A 1 112 ? 5.505 -8.827 5.628 1.00 93.19 112 LYS A C 1
ATOM 890 O O . LYS A 1 112 ? 5.192 -7.974 6.453 1.00 93.19 112 LYS A O 1
ATOM 895 N N . GLN A 1 113 ? 6.098 -8.541 4.466 1.00 94.31 113 GLN A N 1
ATOM 896 C CA . GLN A 1 113 ? 6.385 -7.167 4.035 1.00 94.31 113 GLN A CA 1
ATOM 897 C C . GLN A 1 113 ? 5.093 -6.360 3.882 1.00 94.31 113 GLN A C 1
ATOM 899 O O . GLN A 1 113 ? 5.003 -5.263 4.423 1.00 94.31 113 GLN A O 1
ATOM 904 N N . VAL A 1 114 ? 4.066 -6.940 3.252 1.00 94.31 114 VAL A N 1
ATOM 905 C CA . VAL A 1 114 ? 2.732 -6.327 3.136 1.00 94.31 114 VAL A CA 1
ATOM 906 C C . VAL A 1 114 ? 2.140 -6.019 4.517 1.00 94.31 114 VAL A C 1
ATOM 908 O O . VAL A 1 114 ? 1.673 -4.909 4.751 1.00 94.31 114 VAL A O 1
ATOM 911 N N . SER A 1 115 ? 2.199 -6.961 5.467 1.00 92.75 115 SER A N 1
ATOM 912 C CA . SER A 1 115 ? 1.725 -6.722 6.841 1.00 92.75 115 SER A CA 1
ATOM 913 C C . SER A 1 115 ? 2.442 -5.553 7.521 1.00 92.75 115 SER A C 1
ATOM 915 O O . SER A 1 115 ? 1.786 -4.740 8.168 1.00 92.75 115 SER A O 1
ATOM 917 N N . SER A 1 116 ? 3.769 -5.479 7.386 1.00 94.50 116 SER A N 1
ATOM 918 C CA . SER A 1 116 ? 4.584 -4.401 7.961 1.00 94.50 116 SER A CA 1
ATOM 919 C C . SER A 1 116 ? 4.182 -3.040 7.387 1.00 94.50 116 SER A C 1
ATOM 921 O O . SER A 1 116 ? 3.943 -2.089 8.127 1.00 94.50 116 SER A O 1
ATOM 923 N N . HIS A 1 117 ? 3.995 -2.967 6.068 1.00 94.50 117 HIS A N 1
ATOM 924 C CA . HIS A 1 117 ? 3.599 -1.732 5.391 1.00 94.50 117 HIS A CA 1
ATOM 925 C C . HIS A 1 117 ? 2.207 -1.248 5.800 1.00 94.50 117 HIS A C 1
ATOM 927 O O . HIS A 1 117 ? 2.013 -0.076 6.117 1.00 94.50 117 HIS A O 1
ATOM 933 N N . ILE A 1 118 ? 1.250 -2.172 5.925 1.00 92.56 118 ILE A N 1
ATOM 934 C CA . ILE A 1 118 ? -0.081 -1.869 6.470 1.00 92.56 118 ILE A CA 1
ATOM 935 C C . ILE A 1 118 ? 0.026 -1.276 7.884 1.00 92.56 118 ILE A C 1
ATOM 937 O O . ILE A 1 118 ? -0.703 -0.341 8.208 1.00 92.56 118 ILE A O 1
ATOM 941 N N . GLN A 1 119 ? 0.910 -1.797 8.742 1.00 91.44 119 GLN A N 1
ATOM 942 C CA . GLN A 1 119 ? 1.095 -1.266 10.099 1.00 91.44 119 GLN A CA 1
ATOM 943 C C . GLN A 1 119 ? 1.652 0.162 10.096 1.00 91.44 119 GLN A C 1
ATOM 945 O O . GLN A 1 119 ? 1.200 0.980 10.897 1.00 91.44 119 GLN A O 1
ATOM 950 N N . VAL A 1 120 ? 2.573 0.479 9.183 1.00 91.88 120 VAL A N 1
ATOM 951 C CA . VAL A 1 120 ? 3.080 1.847 9.000 1.00 91.88 120 VAL A CA 1
ATOM 952 C C . VAL A 1 120 ? 1.944 2.784 8.588 1.00 91.88 120 VAL A C 1
ATOM 954 O O . VAL A 1 120 ? 1.722 3.802 9.245 1.00 91.88 120 VAL A O 1
ATOM 957 N N . LEU A 1 121 ? 1.163 2.414 7.569 1.00 91.00 121 LEU A N 1
ATOM 958 C CA . LEU A 1 121 ? 0.058 3.245 7.082 1.00 91.00 121 LEU A CA 1
ATOM 959 C C . LEU A 1 121 ? -1.070 3.409 8.104 1.00 91.00 121 LEU A C 1
ATOM 961 O O . LEU A 1 121 ? -1.658 4.483 8.197 1.00 91.00 121 LEU A O 1
ATOM 965 N N . LYS A 1 122 ? -1.331 2.401 8.941 1.00 89.31 122 LYS A N 1
ATOM 966 C CA . LYS A 1 122 ? -2.238 2.552 10.089 1.00 89.31 122 LYS A CA 1
ATOM 967 C C . LYS A 1 122 ? -1.807 3.683 11.022 1.00 89.31 122 LYS A C 1
ATOM 969 O O . LYS A 1 122 ? -2.666 4.369 11.563 1.00 89.31 122 LYS A O 1
ATOM 974 N N . GLY A 1 123 ? -0.502 3.876 11.214 1.00 87.88 123 GLY A N 1
ATOM 975 C CA . GLY A 1 123 ? 0.036 5.008 11.968 1.00 87.88 123 GLY A CA 1
ATOM 976 C C . GLY A 1 123 ? -0.186 6.343 11.256 1.00 87.88 123 GLY A C 1
ATOM 977 O O . GLY A 1 123 ? -0.600 7.304 11.897 1.00 87.88 123 GLY A O 1
ATOM 978 N N . VAL A 1 124 ? 0.028 6.381 9.937 1.00 87.69 124 VAL A N 1
ATOM 979 C CA . VAL A 1 124 ? -0.145 7.582 9.095 1.00 87.69 124 VAL A CA 1
ATOM 980 C C . VAL A 1 124 ? -1.592 8.071 9.091 1.00 87.69 124 VAL A C 1
ATOM 982 O O . VAL A 1 124 ? -1.845 9.262 9.248 1.00 87.69 124 VAL A O 1
ATOM 985 N N . PHE A 1 125 ? -2.547 7.154 8.944 1.00 86.62 125 PHE A N 1
ATOM 986 C CA . PHE A 1 125 ? -3.968 7.487 8.861 1.00 86.62 125 PHE A CA 1
ATOM 987 C C . PHE A 1 125 ? -4.674 7.505 10.220 1.00 86.62 125 PHE A C 1
ATOM 989 O O . PHE A 1 125 ? -5.880 7.720 10.273 1.00 86.62 125 PHE A O 1
ATOM 996 N N . LYS A 1 126 ? -3.971 7.285 11.337 1.00 83.69 126 LYS A N 1
ATOM 997 C CA . LYS A 1 126 ? -4.600 7.224 12.662 1.00 83.69 126 LYS A CA 1
ATOM 998 C C . LYS A 1 126 ? -5.383 8.513 12.954 1.00 83.69 126 LYS A C 1
ATOM 1000 O O . LYS A 1 126 ? -4.814 9.599 12.955 1.00 83.69 126 LYS A O 1
ATOM 1005 N N . GLY A 1 127 ? -6.680 8.376 13.237 1.00 77.81 127 GLY A N 1
ATOM 1006 C CA . GLY A 1 127 ? -7.578 9.509 13.501 1.00 77.81 127 GLY A CA 1
ATOM 1007 C C . GLY A 1 127 ? -8.131 10.204 12.249 1.00 77.81 127 GLY A C 1
ATOM 1008 O O . GLY A 1 127 ? -8.748 11.254 12.378 1.00 77.81 127 GLY A O 1
ATOM 1009 N N . GLN A 1 128 ? -7.918 9.639 11.056 1.00 81.06 128 GLN A N 1
ATOM 1010 C CA . GLN A 1 128 ? -8.484 10.112 9.789 1.00 81.06 128 GLN A CA 1
ATOM 1011 C C . GLN A 1 128 ? -9.616 9.190 9.324 1.00 81.06 128 GLN A C 1
ATOM 1013 O O . GLN A 1 128 ? -9.564 7.984 9.561 1.00 81.06 128 GLN A O 1
ATOM 1018 N N . LEU A 1 129 ? -10.587 9.723 8.576 1.00 75.62 129 LEU A N 1
ATOM 1019 C CA . LEU A 1 129 ? -11.693 8.932 8.005 1.00 75.62 129 LEU A CA 1
ATOM 1020 C C . LEU A 1 129 ? -11.199 7.799 7.087 1.00 75.62 129 LEU A C 1
ATOM 1022 O O . LEU A 1 129 ? -11.745 6.697 7.098 1.00 75.62 129 LEU A O 1
ATOM 1026 N N . ALA A 1 130 ? -10.100 8.034 6.363 1.00 75.38 130 ALA A N 1
ATOM 1027 C CA . ALA A 1 130 ? -9.457 7.029 5.516 1.00 75.38 130 ALA A CA 1
ATOM 1028 C C . ALA A 1 130 ? -9.005 5.777 6.297 1.00 75.38 130 ALA A C 1
ATOM 1030 O O . ALA A 1 130 ? -8.873 4.701 5.717 1.00 75.38 130 ALA A O 1
ATOM 1031 N N . TYR A 1 131 ? -8.784 5.883 7.614 1.00 79.44 131 TYR A N 1
ATOM 1032 C CA . TYR A 1 131 ? -8.422 4.734 8.444 1.00 79.44 131 TYR A CA 1
ATOM 1033 C C . TYR A 1 131 ? -9.539 3.695 8.501 1.00 79.44 131 TYR A C 1
ATOM 1035 O O . TYR A 1 131 ? -9.278 2.495 8.397 1.00 79.44 131 TYR A O 1
ATOM 1043 N N . GLU A 1 132 ? -10.776 4.157 8.677 1.00 75.94 132 GLU A N 1
ATOM 1044 C CA . GLU A 1 132 ? -11.936 3.278 8.783 1.00 75.94 132 GLU A CA 1
ATOM 1045 C C . GLU A 1 132 ? -12.179 2.571 7.456 1.00 75.94 132 GLU A C 1
ATOM 1047 O O . GLU A 1 132 ? -12.247 1.345 7.414 1.00 75.94 132 GLU A O 1
ATOM 1052 N N . GLN A 1 133 ? -12.155 3.331 6.365 1.00 74.81 133 GLN A N 1
ATOM 1053 C CA . GLN A 1 133 ? -12.361 2.812 5.015 1.00 74.81 133 GLN A CA 1
ATOM 1054 C C . GLN A 1 133 ? -11.317 1.758 4.605 1.00 74.81 133 GLN A C 1
ATOM 1056 O O . GLN A 1 133 ? -11.660 0.771 3.962 1.00 74.81 133 GLN A O 1
ATOM 1061 N N . LEU A 1 134 ? -10.043 1.937 4.974 1.00 78.88 134 LEU A N 1
ATOM 1062 C CA . LEU A 1 134 ? -8.953 1.060 4.517 1.00 78.88 134 LEU A CA 1
ATOM 1063 C C . LEU A 1 134 ? -8.662 -0.131 5.437 1.00 78.88 134 LEU A C 1
ATOM 1065 O O . LEU A 1 134 ? -8.124 -1.156 4.988 1.00 78.88 134 LEU A O 1
ATOM 1069 N N . PHE A 1 135 ? -8.925 0.015 6.740 1.00 80.62 135 PHE A N 1
ATOM 1070 C CA . PHE A 1 135 ? -8.388 -0.900 7.748 1.00 80.62 135 PHE A CA 1
ATOM 1071 C C . PHE A 1 135 ? -9.403 -1.454 8.739 1.00 80.62 135 PHE A C 1
ATOM 1073 O O . PHE A 1 135 ? -9.072 -2.445 9.403 1.00 80.62 135 PHE A O 1
ATOM 1080 N N . VAL A 1 136 ? -10.584 -0.848 8.883 1.00 75.19 136 VAL A N 1
ATOM 1081 C CA . VAL A 1 136 ? -11.613 -1.390 9.773 1.00 75.19 136 VAL A CA 1
ATOM 1082 C C . VAL A 1 136 ? -12.294 -2.557 9.071 1.00 75.19 136 VAL A C 1
ATOM 1084 O O . VAL A 1 136 ? -12.636 -2.502 7.895 1.00 75.19 136 VAL A O 1
ATOM 1087 N N . GLN A 1 137 ? -12.406 -3.670 9.794 1.00 60.62 137 GLN A N 1
ATOM 1088 C CA . GLN A 1 137 ? -13.112 -4.845 9.310 1.00 60.62 137 GLN A CA 1
ATOM 1089 C C . GLN A 1 137 ? -14.584 -4.493 9.148 1.00 60.62 137 GLN A C 1
ATOM 1091 O O . GLN A 1 137 ? -15.190 -4.013 10.107 1.00 60.62 137 GLN A O 1
ATOM 1096 N N . GLU A 1 138 ? -15.176 -4.808 7.993 1.00 53.19 138 GLU A N 1
ATOM 1097 C CA . GLU A 1 138 ? -16.596 -5.134 7.995 1.00 53.19 138 GLU A CA 1
ATOM 1098 C C . GLU A 1 138 ? -16.745 -6.286 8.992 1.00 53.19 138 GLU A C 1
ATOM 1100 O O . GLU A 1 138 ? -16.384 -7.438 8.725 1.00 53.19 138 GLU A O 1
ATOM 1105 N N . GLN A 1 139 ? -17.217 -5.966 10.200 1.00 41.94 139 GLN A N 1
ATOM 1106 C CA . GLN A 1 139 ? -17.936 -6.955 10.976 1.00 41.94 139 GLN A CA 1
ATOM 1107 C C . GLN A 1 139 ? -19.010 -7.435 10.029 1.00 41.94 139 GLN A C 1
ATOM 1109 O O . GLN A 1 139 ? -19.813 -6.619 9.587 1.00 41.94 139 GLN A O 1
ATOM 1114 N N . SER A 1 140 ? -18.926 -8.709 9.654 1.00 44.41 140 SER A N 1
ATOM 1115 C CA . SER A 1 140 ? -19.889 -9.400 8.817 1.00 44.41 140 SER A CA 1
ATOM 1116 C C . SER A 1 140 ? -21.279 -8.856 9.105 1.00 44.41 140 SER A C 1
ATOM 1118 O O . SER A 1 140 ? -21.892 -9.240 10.102 1.00 44.41 140 SER A O 1
ATOM 1120 N N . THR A 1 141 ? -21.758 -7.942 8.263 1.00 41.00 141 THR A N 1
ATOM 1121 C CA . THR A 1 141 ? -23.184 -7.708 8.173 1.00 41.00 141 THR A CA 1
ATOM 1122 C C . THR A 1 141 ? -23.644 -9.009 7.572 1.00 41.00 141 THR A C 1
ATOM 1124 O O . THR A 1 141 ? -23.354 -9.329 6.419 1.00 41.00 141 THR A O 1
ATOM 1127 N N . ASP A 1 142 ? -24.148 -9.863 8.446 1.00 44.91 142 ASP A N 1
ATOM 1128 C CA . ASP A 1 142 ? -24.638 -11.164 8.088 1.00 44.91 142 ASP A CA 1
ATOM 1129 C C . ASP A 1 142 ? -25.838 -10.943 7.166 1.00 44.91 142 ASP A C 1
ATOM 1131 O O . ASP A 1 142 ? -26.980 -10.827 7.602 1.00 44.91 142 ASP A O 1
ATOM 1135 N N . LEU A 1 143 ? -25.564 -10.815 5.867 1.00 49.09 143 LEU A N 1
ATOM 1136 C CA . LEU A 1 143 ? -26.567 -10.702 4.814 1.00 49.09 143 LEU A CA 1
ATOM 1137 C C . LEU A 1 143 ? -27.465 -11.953 4.760 1.00 49.09 143 LEU A C 1
ATOM 1139 O O . LEU A 1 143 ? -28.444 -11.958 4.019 1.00 49.09 143 LEU A O 1
ATOM 1143 N N . SER A 1 144 ? -27.201 -12.989 5.572 1.00 48.22 144 SER A N 1
ATOM 1144 C CA . SER A 1 144 ? -28.148 -14.086 5.785 1.00 48.22 144 SER A CA 1
ATOM 1145 C C . SER A 1 144 ? -29.379 -13.682 6.611 1.00 48.22 144 SER A C 1
ATOM 1147 O O . SER A 1 144 ? -30.432 -14.288 6.433 1.00 48.22 144 SER A O 1
ATOM 1149 N N . LEU A 1 145 ? -29.319 -12.616 7.425 1.00 48.88 145 LEU A N 1
ATOM 1150 C CA . LEU A 1 145 ? -30.498 -12.100 8.138 1.00 48.88 145 LEU A CA 1
ATOM 1151 C C . LEU A 1 145 ? -31.433 -11.301 7.214 1.00 48.88 145 LEU A C 1
ATOM 1153 O O . LEU A 1 145 ? -32.652 -11.377 7.364 1.00 48.88 145 LEU A O 1
ATOM 1157 N N . TYR A 1 146 ? -30.894 -10.616 6.199 1.00 44.72 146 TYR A N 1
ATOM 1158 C CA . TYR A 1 146 ? -31.688 -9.814 5.253 1.00 44.72 146 TYR A CA 1
ATOM 1159 C C . TYR A 1 146 ? -32.416 -10.637 4.179 1.00 44.72 146 TYR A C 1
ATOM 1161 O O . TYR A 1 146 ? -33.392 -10.157 3.612 1.00 44.72 146 TYR A O 1
ATOM 1169 N N . ASN A 1 147 ? -32.027 -11.898 3.960 1.00 41.09 147 ASN A N 1
ATOM 1170 C CA . ASN A 1 147 ? -32.764 -12.821 3.086 1.00 41.09 147 ASN A CA 1
ATOM 1171 C C . ASN A 1 147 ? -33.878 -13.608 3.806 1.00 41.09 147 ASN A C 1
ATOM 1173 O O . ASN A 1 147 ? -34.519 -14.451 3.183 1.00 41.09 147 ASN A O 1
ATOM 1177 N N . SER A 1 148 ? -34.138 -13.330 5.091 1.00 45.00 148 SER A N 1
ATOM 1178 C CA . SER A 1 148 ? -35.271 -13.913 5.835 1.00 45.00 148 SER A CA 1
ATOM 1179 C C . SER A 1 148 ? -36.330 -12.890 6.266 1.00 45.00 148 SER A C 1
ATOM 1181 O O . SER A 1 148 ? -37.431 -13.277 6.647 1.00 45.00 148 SER A O 1
ATOM 1183 N N . ALA A 1 149 ? -36.058 -11.589 6.124 1.00 43.97 149 ALA A N 1
ATOM 1184 C CA . ALA A 1 149 ? -37.027 -10.521 6.368 1.00 43.97 149 ALA A CA 1
ATOM 1185 C C . ALA A 1 149 ? -37.804 -10.161 5.085 1.00 43.97 149 ALA A C 1
ATOM 1187 O O . ALA A 1 149 ? -37.855 -9.008 4.658 1.00 43.97 149 ALA A O 1
ATOM 1188 N N . GLY A 1 150 ? -38.413 -11.171 4.459 1.00 35.97 150 GLY A N 1
ATOM 1189 C CA . GLY A 1 150 ? -39.480 -10.970 3.484 1.00 35.97 150 GLY A CA 1
ATOM 1190 C C . GLY A 1 150 ? -40.750 -10.540 4.215 1.00 35.97 150 GLY A C 1
ATOM 1191 O O . GLY A 1 150 ? -41.447 -11.368 4.794 1.00 35.97 150 GLY A O 1
ATOM 1192 N N . LEU A 1 151 ? -41.023 -9.237 4.211 1.00 40.25 151 LEU A N 1
ATOM 1193 C CA . LEU A 1 151 ? -42.259 -8.625 4.695 1.00 40.25 151 LEU A CA 1
ATOM 1194 C C . LEU A 1 151 ? -43.510 -9.259 4.044 1.00 40.25 151 LEU A C 1
ATOM 1196 O O . LEU A 1 151 ? -43.834 -8.979 2.895 1.00 40.25 151 LEU A O 1
ATOM 1200 N N . LEU A 1 152 ? -44.255 -10.035 4.829 1.00 36.78 152 LEU A N 1
ATOM 1201 C CA . LEU A 1 152 ? -45.723 -10.059 4.880 1.00 36.78 152 LEU A CA 1
ATOM 1202 C C . LEU A 1 152 ? -46.019 -9.921 6.386 1.00 36.78 152 LEU A C 1
ATOM 1204 O O . LEU A 1 152 ? -45.705 -10.815 7.155 1.00 36.78 152 LEU A O 1
ATOM 1208 N N . GLY A 1 153 ? -46.423 -8.779 6.938 1.00 40.06 153 GLY A N 1
ATOM 1209 C CA . GLY A 1 153 ? -47.561 -7.988 6.508 1.00 40.06 153 GLY A CA 1
ATOM 1210 C C . GLY A 1 153 ? -48.847 -8.741 6.830 1.00 40.06 153 GLY A C 1
ATOM 1211 O O . GLY A 1 153 ? -49.400 -9.296 5.898 1.00 40.06 153 GLY A O 1
ATOM 1212 N N . VAL A 1 154 ? -49.264 -8.808 8.108 1.00 34.84 154 VAL A N 1
ATOM 1213 C CA . VAL A 1 154 ? -50.657 -8.632 8.594 1.00 34.84 154 VAL A CA 1
ATOM 1214 C C . VAL A 1 154 ? -50.765 -8.794 10.133 1.00 34.84 154 VAL A C 1
ATOM 1216 O O . VAL A 1 154 ? -50.484 -9.853 10.672 1.00 34.84 154 VAL A O 1
ATOM 1219 N N . ILE A 1 155 ? -51.196 -7.713 10.803 1.00 32.47 155 ILE A N 1
ATOM 1220 C CA . ILE A 1 155 ? -52.295 -7.648 11.797 1.00 32.47 155 ILE A CA 1
ATOM 1221 C C . ILE A 1 155 ? -52.198 -8.539 13.074 1.00 32.47 155 ILE A C 1
ATOM 1223 O O . ILE A 1 155 ? -52.443 -9.738 13.029 1.00 32.47 155 ILE A O 1
ATOM 1227 N N . SER A 1 156 ? -51.955 -7.902 14.238 1.00 31.69 156 SER A N 1
ATOM 1228 C CA . SER A 1 156 ? -52.392 -8.335 15.599 1.00 31.69 156 SER A CA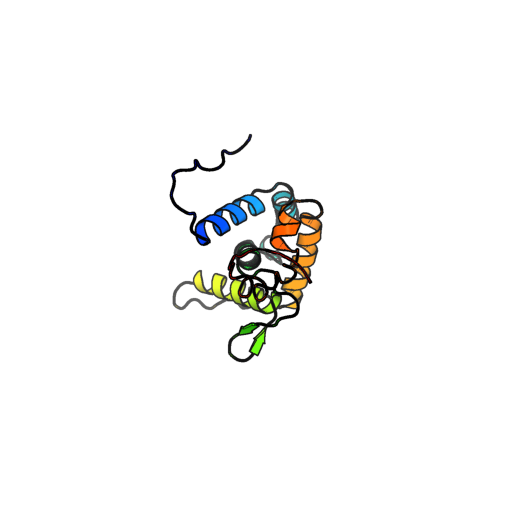 1
ATOM 1229 C C . SER A 1 156 ? -53.918 -8.590 15.653 1.00 31.69 156 SER A C 1
ATOM 1231 O O . SER A 1 156 ? -54.587 -7.966 14.833 1.00 31.69 156 SER A O 1
ATOM 1233 N N . PRO A 1 157 ? -54.544 -9.312 16.622 1.00 49.12 157 PRO A N 1
ATOM 1234 C CA . PRO A 1 157 ? -54.121 -9.440 18.028 1.00 49.12 157 PRO A CA 1
ATOM 1235 C C . PRO A 1 157 ? -54.461 -10.781 18.745 1.00 49.12 157 PRO A C 1
ATOM 1237 O O . PRO A 1 157 ? -55.040 -11.692 18.166 1.00 49.12 157 PRO A O 1
ATOM 1240 N N . ASP A 1 158 ? -54.081 -10.826 20.027 1.00 36.94 158 ASP A N 1
ATOM 1241 C CA . ASP A 1 158 ? -54.639 -11.578 21.169 1.00 36.94 158 ASP A CA 1
ATOM 1242 C C . ASP A 1 158 ? -54.842 -13.103 21.084 1.00 36.94 158 ASP A C 1
ATOM 1244 O O . ASP A 1 158 ? -55.784 -13.599 20.467 1.00 36.94 158 ASP A O 1
ATOM 1248 N N . ASN A 1 159 ? -54.023 -13.844 21.845 1.00 35.22 159 ASN A N 1
ATOM 1249 C CA . ASN A 1 159 ? -54.397 -14.505 23.116 1.00 35.22 159 ASN A CA 1
ATOM 1250 C C . ASN A 1 159 ? -53.266 -15.433 23.592 1.00 35.22 159 ASN A C 1
ATOM 1252 O O . ASN A 1 159 ? -52.910 -16.365 22.836 1.00 35.22 159 ASN A O 1
#

Radius of gyration: 20.72 Å; chains: 1; bounding box: 73×49×47 Å

Secondary structure (DSSP, 8-state):
--PPPPP--S-PPPHHHHHHHHHHHHHTSHHHHHHHHHHHTS-GGG-SS-HHHHHHHHHHHHHS----SPPEEETTEEE-HHHHHHHHHHHHHHHHSPTTPPP-GGG---HHHHHHHHHHHHHHTTTSHHHHHHHS------HHHHTT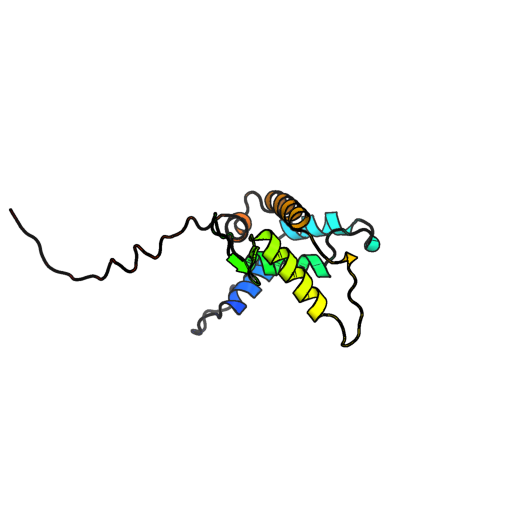-----------

Sequence (159 aa):
MVDSLPSINGQGYSMQDMTTYTYDTIVGSIPYQAYRTRHNSKDVNEAIWPDIIEAPFIKALLEIPPIGRRKQSCQGKLCGRNELIAVYIWNAYLATLMPGERPDMSIMRTRKQVSSHIQVLKGVFKGQLAYEQLFVQEQSTDLSLYNSAGLLGVISPDN